Protein AF-A0A7J8VLJ1-F1 (afdb_monomer)

Secondary structure (DSSP, 8-state):
------------------------PPPPHHHHHHHHHTS---HHHHHHHHHHHTT-HHHHT---HHHHHHHHHHHHHHHHHHHTPPPSSPPPTTTTTTTTTT--

Solvent-accessible surface area (backbone atoms only — not comparable to full-atom values): 6947 Å² total; per-residue (Å²): 137,84,89,80,86,78,84,77,90,71,84,75,79,70,67,85,73,74,69,78,70,75,78,85,66,82,77,59,73,63,59,60,48,42,33,44,74,74,62,71,34,58,64,69,59,51,57,55,52,55,59,58,47,69,79,38,61,72,68,72,66,56,82,56,63,66,58,53,51,53,51,53,52,50,52,49,46,51,52,26,56,76,72,69,45,90,62,87,83,66,70,59,87,60,70,83,52,73,66,68,83,74,70,129

pLDDT: mean 70.5, std 20.1, range [30.59, 93.94]

Mean predicted aligned error: 16.27 Å

Organism: NCBI:txid34286

Radius of gyration: 23.6 Å; Cα contacts (8 Å, |Δi|>4): 25; chains: 1; bounding box: 53×45×60 Å

Structure (mmCIF, N/CA/C/O backbone):
data_AF-A0A7J8VLJ1-F1
#
_entry.id   AF-A0A7J8VLJ1-F1
#
loop_
_atom_site.group_PDB
_atom_site.id
_atom_site.type_symbol
_atom_site.label_atom_id
_atom_site.label_alt_id
_atom_site.label_comp_id
_atom_site.label_asym_id
_atom_site.label_entity_id
_atom_site.label_seq_id
_atom_site.pdbx_PDB_ins_code
_atom_site.Cartn_x
_atom_site.Cartn_y
_atom_site.Cartn_z
_atom_site.occupancy
_atom_site.B_iso_or_equiv
_atom_site.auth_seq_id
_atom_site.auth_comp_id
_atom_site.auth_asym_id
_atom_site.auth_atom_id
_atom_site.pdbx_PDB_model_nu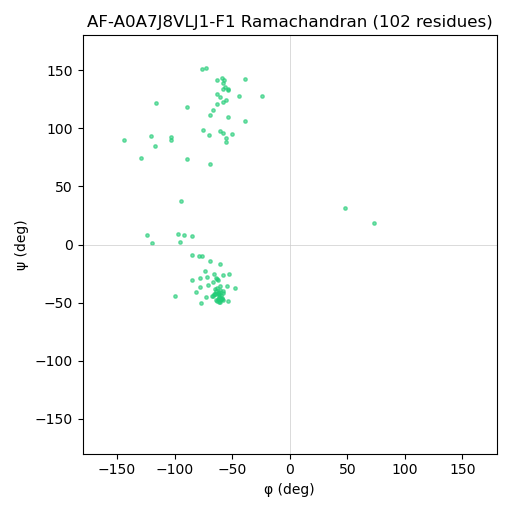m
ATOM 1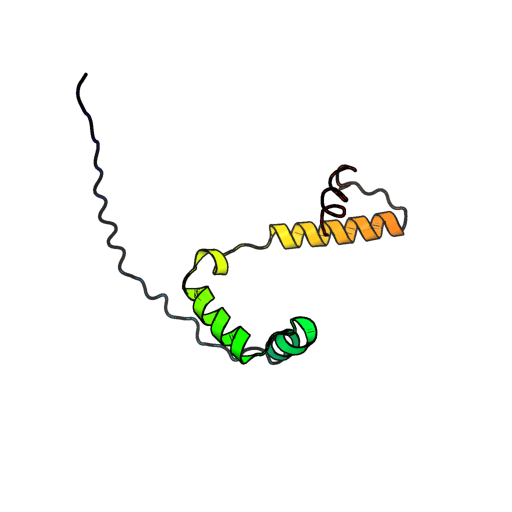 N N . MET A 1 1 ? 32.500 -33.628 26.383 1.00 36.97 1 MET A N 1
ATOM 2 C CA . MET A 1 1 ? 33.129 -32.378 26.861 1.00 36.97 1 MET A CA 1
ATOM 3 C C . MET A 1 1 ? 32.037 -31.443 27.347 1.00 36.97 1 MET A C 1
ATOM 5 O O . MET A 1 1 ? 30.972 -31.394 26.751 1.00 36.97 1 MET A O 1
ATOM 9 N N . SER A 1 2 ? 32.285 -30.841 28.502 1.00 34.03 2 SER A N 1
ATOM 10 C CA . SER A 1 2 ? 31.355 -30.227 29.449 1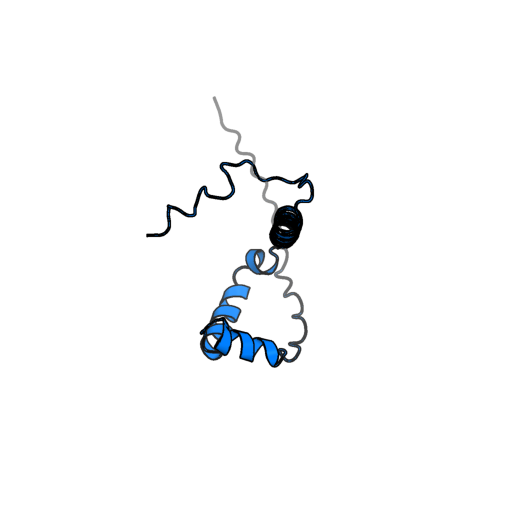.00 34.03 2 SER A CA 1
ATOM 11 C C . SER A 1 2 ? 30.738 -28.892 29.018 1.00 34.03 2 SER A C 1
ATOM 13 O O . SER A 1 2 ? 31.347 -28.096 28.311 1.00 34.03 2 SER A O 1
ATOM 15 N N . TYR A 1 3 ? 29.536 -28.673 29.548 1.00 30.59 3 TYR A N 1
ATOM 16 C CA . TYR A 1 3 ? 28.661 -27.506 29.485 1.00 30.59 3 TYR A CA 1
ATOM 17 C C . TYR A 1 3 ? 29.337 -26.128 29.566 1.00 30.59 3 TYR A C 1
ATOM 19 O O . TYR A 1 3 ? 30.182 -25.878 30.425 1.00 30.59 3 TYR A O 1
ATOM 27 N N . ARG A 1 4 ? 28.796 -25.176 28.796 1.00 33.12 4 ARG A N 1
ATOM 28 C CA . ARG A 1 4 ? 28.670 -23.777 29.227 1.00 33.12 4 ARG A CA 1
ATOM 29 C C . ARG A 1 4 ? 27.366 -23.180 28.700 1.00 33.12 4 ARG A C 1
ATOM 31 O O . ARG A 1 4 ? 27.306 -22.603 27.621 1.00 33.12 4 ARG A O 1
ATOM 38 N N . GLN A 1 5 ? 26.319 -23.320 29.510 1.00 35.62 5 GLN A N 1
ATOM 39 C CA . GLN A 1 5 ? 25.216 -22.368 29.524 1.00 35.62 5 GLN A CA 1
ATOM 40 C C . GLN A 1 5 ? 25.792 -21.000 29.905 1.00 35.62 5 GLN A C 1
ATOM 42 O O . GLN A 1 5 ? 26.476 -20.873 30.921 1.00 35.62 5 GLN A O 1
ATOM 47 N N . ARG A 1 6 ? 25.522 -19.973 29.101 1.00 31.58 6 ARG A N 1
ATOM 48 C CA . ARG A 1 6 ? 25.725 -18.581 29.502 1.00 31.58 6 ARG A CA 1
ATOM 49 C C . ARG A 1 6 ? 24.361 -17.913 29.497 1.00 31.58 6 ARG A C 1
ATOM 51 O O . ARG A 1 6 ? 23.932 -17.337 28.504 1.00 31.58 6 ARG A O 1
ATOM 58 N N . GLY A 1 7 ? 23.662 -18.072 30.617 1.00 31.97 7 GLY A N 1
ATOM 59 C CA . GLY A 1 7 ? 22.507 -17.253 30.931 1.00 31.97 7 GLY A CA 1
ATOM 60 C C . GLY A 1 7 ? 22.954 -15.803 31.066 1.00 31.97 7 GLY A C 1
ATOM 61 O O . GLY A 1 7 ? 23.909 -15.508 31.779 1.00 31.97 7 GLY A O 1
ATOM 62 N N . ASN A 1 8 ? 22.256 -14.910 30.378 1.00 32.03 8 ASN A N 1
ATOM 63 C CA . ASN A 1 8 ? 22.213 -13.505 30.738 1.00 32.03 8 ASN A CA 1
ATOM 64 C C . ASN A 1 8 ? 20.752 -13.169 31.011 1.00 32.03 8 ASN A C 1
ATOM 66 O O . ASN A 1 8 ? 19.989 -12.831 30.110 1.00 32.03 8 ASN A O 1
ATOM 70 N N . ASN A 1 9 ? 20.392 -13.280 32.290 1.00 36.19 9 ASN A N 1
ATOM 71 C CA . ASN A 1 9 ? 19.257 -12.591 32.878 1.00 36.19 9 ASN A CA 1
ATOM 72 C C . ASN A 1 9 ? 19.467 -11.087 32.681 1.00 36.19 9 ASN A C 1
ATOM 74 O O . ASN A 1 9 ? 20.154 -10.437 33.466 1.00 36.19 9 ASN A O 1
ATOM 78 N N . ARG A 1 10 ? 18.874 -10.524 31.630 1.00 36.75 10 ARG A N 1
ATOM 79 C CA . ARG A 1 10 ? 18.508 -9.111 31.620 1.00 36.75 10 ARG A CA 1
ATOM 80 C C . ARG A 1 10 ? 17.012 -9.055 31.850 1.00 36.75 10 ARG A C 1
ATOM 82 O O . ARG A 1 10 ? 16.219 -9.177 30.925 1.00 36.75 10 ARG A O 1
ATOM 89 N N . GLN A 1 11 ? 16.663 -8.923 33.125 1.00 36.34 11 GLN A N 1
ATOM 90 C CA . GLN A 1 11 ? 15.389 -8.375 33.564 1.00 36.34 11 GLN A CA 1
ATOM 91 C C . GLN A 1 11 ? 15.249 -6.986 32.927 1.00 36.34 11 GLN A C 1
ATOM 93 O O . GLN A 1 11 ? 15.693 -5.988 33.482 1.00 36.34 11 GLN A O 1
ATOM 98 N N . LEU A 1 12 ? 14.699 -6.928 31.717 1.00 35.56 12 LEU A N 1
ATOM 99 C CA . LEU A 1 12 ? 14.150 -5.703 31.156 1.00 35.56 12 LEU A CA 1
ATOM 100 C C . LEU A 1 12 ? 12.692 -5.663 31.590 1.00 35.56 12 LEU A C 1
ATOM 102 O O . LEU A 1 12 ? 11.774 -5.902 30.813 1.00 35.56 12 LEU A O 1
ATOM 106 N N . SER A 1 13 ? 12.490 -5.377 32.874 1.00 39.53 13 SER A N 1
ATOM 107 C CA . SER A 1 13 ? 11.238 -4.815 33.357 1.00 39.53 13 SER A CA 1
ATOM 108 C C . SER A 1 13 ? 11.144 -3.381 32.831 1.00 39.53 13 SER A C 1
ATOM 110 O O . SER A 1 13 ? 11.276 -2.419 33.585 1.00 39.53 13 SER A O 1
ATOM 112 N N . TYR A 1 14 ? 10.962 -3.228 31.519 1.00 37.25 14 TYR A N 1
ATOM 113 C CA . TYR A 1 14 ? 10.313 -2.034 31.016 1.00 37.25 14 TYR A CA 1
ATOM 114 C C . TYR A 1 14 ? 8.841 -2.239 31.327 1.00 37.25 14 TYR A C 1
ATOM 116 O O . TYR A 1 14 ? 8.135 -3.018 30.689 1.00 37.25 14 TYR A O 1
ATOM 124 N N . SER A 1 15 ? 8.442 -1.611 32.430 1.00 40.41 15 SER A N 1
ATOM 125 C CA . SER A 1 15 ? 7.078 -1.185 32.685 1.00 40.41 15 SER A CA 1
ATOM 126 C C . SER A 1 15 ? 6.342 -1.000 31.363 1.00 40.41 15 SER A C 1
ATOM 128 O O . SER A 1 15 ? 6.846 -0.312 30.476 1.00 40.41 15 SER A O 1
ATOM 130 N N . ARG A 1 16 ? 5.168 -1.630 31.231 1.00 42.22 16 ARG A N 1
ATOM 131 C CA . ARG A 1 16 ? 4.199 -1.311 30.181 1.00 42.22 16 ARG A CA 1
ATOM 132 C C . ARG A 1 16 ? 4.002 0.200 30.212 1.00 42.22 16 ARG A C 1
ATOM 134 O O . ARG A 1 16 ? 3.248 0.711 31.039 1.00 42.22 16 ARG A O 1
ATOM 141 N N . GLN A 1 17 ? 4.739 0.914 29.373 1.00 39.50 17 GLN A N 1
ATOM 142 C CA . GLN A 1 17 ? 4.448 2.293 29.071 1.00 39.50 17 GLN A CA 1
ATOM 143 C C . GLN A 1 17 ? 3.168 2.187 28.263 1.00 39.50 17 GLN A C 1
ATOM 145 O O . GLN A 1 17 ? 3.195 1.870 27.081 1.00 39.50 17 GLN A O 1
ATOM 150 N N . MET A 1 18 ? 2.036 2.323 28.956 1.00 36.72 18 MET A N 1
ATOM 151 C CA . MET A 1 18 ? 0.783 2.713 28.337 1.00 36.72 18 MET A CA 1
ATOM 152 C C . MET A 1 18 ? 1.104 4.023 27.632 1.00 36.72 18 MET A C 1
ATOM 154 O O . MET A 1 18 ? 1.125 5.081 28.261 1.00 36.72 18 MET A O 1
ATOM 158 N N . THR A 1 19 ? 1.492 3.933 26.364 1.00 42.56 19 THR A N 1
ATOM 159 C CA . THR A 1 19 ? 1.634 5.081 25.488 1.00 42.56 19 THR A CA 1
ATOM 160 C C . THR A 1 19 ? 0.298 5.789 25.564 1.00 42.56 19 THR A C 1
ATOM 162 O O . THR A 1 19 ? -0.718 5.234 25.148 1.00 42.56 19 THR A O 1
ATOM 165 N N . THR A 1 20 ? 0.291 6.958 26.201 1.00 47.75 20 THR A N 1
ATOM 166 C CA . THR A 1 20 ? -0.820 7.905 26.214 1.00 47.75 20 THR A CA 1
ATOM 167 C C . THR A 1 20 ? -1.431 7.917 24.827 1.00 47.75 20 THR A C 1
ATOM 169 O O . THR A 1 20 ? -0.798 8.390 23.883 1.00 47.75 20 THR A O 1
ATOM 172 N N . HIS A 1 21 ? -2.608 7.303 24.703 1.00 52.59 21 HIS A N 1
ATOM 173 C CA . HIS A 1 21 ? -3.285 7.167 23.429 1.00 52.59 21 HIS A CA 1
ATOM 174 C C . HIS A 1 21 ? -3.420 8.563 22.811 1.00 52.59 21 HIS A C 1
ATOM 176 O O . HIS A 1 21 ? -3.824 9.492 23.524 1.00 52.59 21 HIS A O 1
ATOM 182 N N . PRO A 1 22 ? -3.100 8.739 21.517 1.00 53.28 22 PRO A N 1
ATOM 183 C CA . PRO A 1 22 ? -3.508 9.944 20.826 1.00 53.28 22 PRO A CA 1
ATOM 184 C C . PRO A 1 22 ? -5.017 10.074 21.024 1.00 53.28 22 PRO A C 1
ATOM 186 O O . PRO A 1 22 ? -5.759 9.094 20.905 1.00 53.28 22 PRO A O 1
ATOM 189 N N . LYS A 1 23 ? -5.460 11.273 21.400 1.00 52.59 23 LYS A N 1
ATOM 190 C CA . LYS A 1 23 ? -6.875 11.632 21.467 1.00 52.59 23 LYS A CA 1
ATOM 191 C C . LYS A 1 23 ? -7.560 11.092 20.206 1.00 52.59 23 LYS A C 1
ATOM 193 O O . LYS A 1 23 ? -7.051 11.324 19.113 1.00 52.59 23 LYS A O 1
ATOM 198 N N . LEU A 1 24 ? -8.657 10.340 20.359 1.00 58.56 24 LEU A N 1
ATOM 199 C CA . LEU A 1 24 ? -9.452 9.880 19.218 1.00 58.56 24 LEU A CA 1
ATOM 200 C C . LEU A 1 24 ? -9.959 11.124 18.482 1.00 58.56 24 LEU A C 1
ATOM 202 O O . LEU A 1 24 ? -10.938 11.745 18.898 1.00 58.56 24 LEU A O 1
ATOM 206 N N . GLU A 1 25 ? -9.259 11.515 17.424 1.00 64.62 25 GLU A N 1
ATOM 207 C CA . GLU A 1 25 ? -9.776 12.483 16.474 1.00 64.62 25 GLU A CA 1
ATOM 208 C C . GLU A 1 25 ? -11.017 11.868 15.806 1.00 64.62 25 GLU A C 1
ATOM 210 O O . GLU A 1 25 ? -11.046 10.653 15.559 1.00 64.62 25 GLU A O 1
ATOM 215 N N . PRO A 1 26 ? -12.073 12.658 15.548 1.00 69.12 26 PRO A N 1
ATOM 216 C CA . PRO A 1 26 ? -13.244 12.164 14.841 1.00 69.12 26 PRO A CA 1
ATOM 217 C C . PRO A 1 26 ? -12.807 11.578 13.497 1.00 69.12 26 PRO A C 1
ATOM 219 O O . PRO A 1 26 ? -12.157 12.262 12.705 1.00 69.12 26 PRO A O 1
ATOM 222 N N . LEU A 1 27 ? -13.152 10.313 13.245 1.00 70.25 27 LEU A N 1
ATOM 223 C CA . LEU A 1 27 ? -12.823 9.662 11.979 1.00 70.25 27 LEU A CA 1
ATOM 224 C C . LEU A 1 27 ? -13.434 10.474 10.827 1.00 70.25 27 LEU A C 1
ATOM 226 O O . LEU A 1 27 ? -14.610 10.854 10.911 1.00 70.25 27 LEU A O 1
ATOM 230 N N . PRO A 1 28 ? -12.675 10.745 9.755 1.00 80.94 28 PRO A N 1
ATOM 231 C CA . PRO A 1 28 ? -13.210 11.440 8.600 1.00 80.94 28 PRO A CA 1
ATOM 232 C C . PRO A 1 28 ? -14.432 10.706 8.036 1.00 80.94 28 PRO A C 1
ATOM 234 O O . PRO A 1 28 ? -14.411 9.490 7.850 1.00 80.94 28 PRO A O 1
ATOM 237 N N . ALA A 1 29 ? -15.495 11.441 7.700 1.00 82.69 29 ALA A N 1
ATOM 238 C CA . ALA A 1 29 ? -16.725 10.848 7.160 1.00 82.69 29 ALA A CA 1
ATOM 239 C C . ALA A 1 29 ? -16.491 10.028 5.872 1.00 82.69 29 ALA A C 1
ATOM 241 O O . ALA A 1 29 ? -17.231 9.083 5.582 1.00 82.69 29 ALA A O 1
ATOM 242 N N . TRP A 1 30 ? -15.437 10.358 5.119 1.00 90.19 30 TRP A N 1
ATOM 243 C CA . TRP A 1 30 ? -15.071 9.631 3.908 1.00 90.19 30 TRP A CA 1
ATOM 244 C C . TRP A 1 30 ? -14.606 8.197 4.201 1.00 90.19 30 TRP A C 1
ATOM 246 O O . TRP A 1 30 ? -14.903 7.315 3.403 1.00 90.19 30 TRP A O 1
ATOM 256 N N . GLU A 1 31 ? -13.961 7.920 5.343 1.00 87.62 31 GLU A N 1
ATOM 257 C CA . GLU A 1 31 ? -13.474 6.567 5.666 1.00 87.62 31 GLU A CA 1
ATOM 258 C C . GLU A 1 31 ? -14.632 5.583 5.826 1.00 87.62 31 GLU A C 1
ATOM 260 O O . GLU A 1 31 ? -14.594 4.467 5.305 1.00 87.62 31 GLU A O 1
ATOM 265 N N . LYS A 1 32 ? -15.699 6.015 6.510 1.00 89.38 32 LYS A N 1
ATOM 266 C CA . LYS A 1 32 ? -16.915 5.210 6.668 1.00 89.38 32 LYS A CA 1
ATOM 267 C C . LYS A 1 32 ? -17.573 4.927 5.321 1.00 89.38 32 LYS A C 1
ATOM 269 O O . LYS A 1 32 ? -17.996 3.801 5.073 1.00 89.38 32 LYS A O 1
ATOM 274 N N . THR A 1 33 ? -17.623 5.940 4.462 1.00 91.81 33 THR A N 1
ATOM 275 C CA . THR A 1 33 ? -18.192 5.837 3.112 1.00 91.81 33 THR A CA 1
ATOM 276 C C . THR A 1 33 ? -17.393 4.843 2.271 1.00 91.81 33 THR A C 1
ATOM 278 O O . THR A 1 33 ? -17.959 3.903 1.726 1.00 91.81 33 THR A O 1
ATOM 281 N N . PHE A 1 34 ? -16.064 4.961 2.271 1.00 90.62 34 PHE A N 1
ATOM 282 C CA . PHE A 1 34 ? -15.169 4.045 1.569 1.00 90.62 34 PHE A CA 1
ATOM 283 C C . PHE A 1 34 ? -15.327 2.591 2.033 1.00 90.62 34 PHE A C 1
ATOM 285 O O . PHE A 1 34 ? -15.439 1.691 1.201 1.00 90.62 34 PHE A O 1
ATOM 292 N N . CYS A 1 35 ? -15.371 2.348 3.349 1.00 90.00 35 CYS A N 1
ATOM 293 C CA . CYS A 1 35 ? -15.517 0.993 3.890 1.00 90.00 35 CYS A CA 1
ATOM 294 C C . CYS A 1 35 ? -16.793 0.307 3.387 1.00 90.00 35 CYS A C 1
ATOM 296 O O . CYS A 1 35 ? -16.757 -0.872 3.034 1.00 90.00 35 CYS A O 1
ATOM 298 N N . ILE A 1 36 ? -17.898 1.052 3.333 1.00 91.62 36 ILE A N 1
ATOM 299 C CA . ILE A 1 36 ? -19.200 0.530 2.916 1.00 91.62 36 ILE A CA 1
ATOM 300 C C . ILE A 1 36 ? -19.260 0.372 1.393 1.00 91.62 36 ILE A C 1
ATOM 302 O O . ILE A 1 36 ? -19.633 -0.692 0.909 1.00 91.62 36 ILE A O 1
ATOM 306 N N . GLU A 1 37 ? -18.899 1.414 0.644 1.00 93.94 37 GLU A N 1
ATOM 307 C CA . GLU A 1 37 ? -19.121 1.477 -0.805 1.00 93.94 37 GLU A CA 1
ATOM 308 C C . GLU A 1 37 ? -18.059 0.727 -1.611 1.00 93.94 37 GLU A C 1
ATOM 310 O O . GLU A 1 37 ? -18.391 0.040 -2.572 1.00 93.94 37 GLU A O 1
ATOM 315 N N . VAL A 1 38 ? -16.786 0.841 -1.223 1.00 92.69 38 VAL A N 1
ATOM 316 C CA . VAL A 1 38 ? -15.657 0.240 -1.951 1.00 92.69 38 VAL A CA 1
ATOM 317 C C . VAL A 1 38 ? -15.219 -1.060 -1.291 1.00 92.69 38 VAL A C 1
ATOM 319 O O . VAL A 1 38 ? -14.994 -2.060 -1.965 1.00 92.69 38 VAL A O 1
ATOM 322 N N . GLY A 1 39 ? -15.111 -1.057 0.038 1.00 87.50 39 GLY A N 1
ATOM 323 C CA . GLY A 1 39 ? -14.672 -2.223 0.803 1.00 87.50 39 GLY A CA 1
ATOM 324 C C . GLY A 1 39 ? -15.733 -3.313 0.958 1.00 87.50 39 GLY A C 1
ATOM 325 O O . GLY A 1 39 ? -15.405 -4.387 1.459 1.00 87.50 39 GLY A O 1
ATOM 326 N N . ALA A 1 40 ? -16.993 -3.038 0.585 1.00 92.06 40 ALA A N 1
ATOM 327 C CA . ALA A 1 40 ? -18.151 -3.909 0.820 1.00 92.06 40 ALA A CA 1
ATOM 328 C C . ALA A 1 40 ? -18.226 -4.432 2.273 1.00 92.06 40 ALA A C 1
ATOM 330 O O . ALA A 1 40 ? -18.689 -5.543 2.544 1.00 92.06 40 ALA A O 1
ATOM 331 N N . MET A 1 41 ? -17.741 -3.631 3.225 1.00 91.44 41 MET A N 1
ATOM 332 C CA . MET A 1 41 ? -17.563 -4.007 4.619 1.00 91.44 41 MET A CA 1
ATOM 333 C C . MET A 1 41 ? -18.467 -3.145 5.508 1.00 91.44 41 MET A C 1
ATOM 335 O O . MET A 1 41 ? -18.327 -1.919 5.523 1.00 91.44 41 MET A O 1
ATOM 339 N N . PRO A 1 42 ? -19.367 -3.759 6.301 1.00 92.44 42 PRO A N 1
ATOM 340 C CA . PRO A 1 42 ? -20.172 -3.027 7.271 1.00 92.44 42 PRO A CA 1
ATOM 341 C C . PRO A 1 42 ? -19.297 -2.256 8.260 1.00 92.44 42 PRO A C 1
ATOM 343 O O . PRO A 1 42 ? -18.263 -2.753 8.718 1.00 92.44 42 PRO A O 1
ATOM 346 N N . TRP A 1 43 ? -19.737 -1.054 8.626 1.00 88.06 43 TRP A N 1
ATOM 347 C CA . TRP A 1 43 ? -18.971 -0.172 9.505 1.00 88.06 43 TRP A CA 1
ATOM 348 C C . TRP A 1 43 ? -18.715 -0.794 10.880 1.00 88.06 43 TRP A C 1
ATOM 350 O O . TRP A 1 43 ? -17.621 -0.685 11.427 1.00 88.06 43 TRP A O 1
ATOM 360 N N . GLU A 1 44 ? -19.705 -1.493 11.426 1.00 89.31 44 GLU A N 1
ATOM 361 C CA . GLU A 1 44 ? -19.627 -2.153 12.728 1.00 89.31 44 GLU A CA 1
ATOM 362 C C . GLU A 1 44 ? -18.531 -3.223 12.729 1.00 89.31 44 GLU A C 1
ATOM 364 O O . GLU A 1 44 ? -17.718 -3.284 13.653 1.00 89.31 44 GLU A O 1
ATOM 369 N N . ARG A 1 45 ? -18.457 -4.000 11.641 1.00 89.38 45 ARG A N 1
ATOM 370 C CA . ARG A 1 45 ? -17.431 -5.025 11.437 1.00 89.38 45 ARG A CA 1
ATOM 371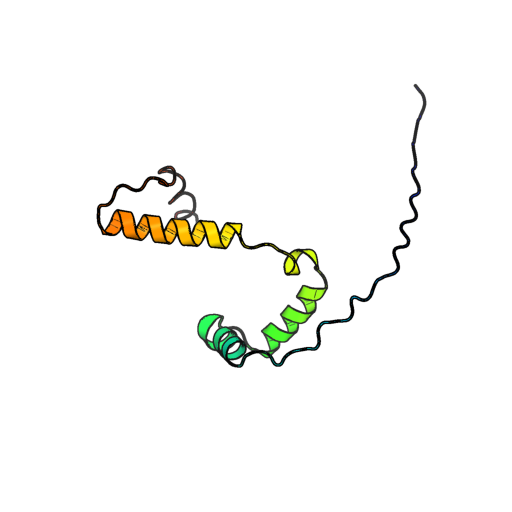 C C . ARG A 1 45 ? -16.042 -4.405 11.310 1.00 89.38 45 ARG A C 1
ATOM 373 O O . ARG A 1 45 ? -15.099 -4.913 11.905 1.00 89.38 45 ARG A O 1
ATOM 380 N N . PHE A 1 46 ? -15.907 -3.300 10.578 1.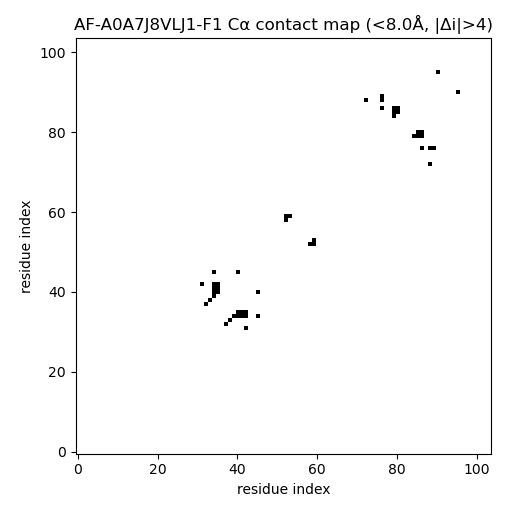00 87.06 46 PHE A N 1
ATOM 381 C CA . PHE A 1 46 ? -14.637 -2.575 10.484 1.00 87.06 46 PHE A CA 1
ATOM 382 C C . PHE A 1 46 ? -14.151 -2.094 11.858 1.00 87.06 46 PHE A C 1
ATOM 384 O O . PHE A 1 46 ? -12.994 -2.310 12.216 1.00 87.06 46 PHE A O 1
ATOM 391 N N . VAL A 1 47 ? -15.037 -1.484 12.652 1.00 85.56 47 VAL A N 1
ATOM 392 C CA . VAL A 1 47 ? -14.707 -0.999 14.000 1.00 85.56 47 VAL A CA 1
ATOM 393 C C . VAL A 1 47 ? -14.285 -2.146 14.918 1.00 85.56 47 VAL A C 1
ATOM 395 O O . VAL A 1 47 ? -13.342 -1.988 15.690 1.00 85.56 47 VAL A O 1
ATOM 398 N N . GLU A 1 48 ? -14.955 -3.296 14.844 1.00 86.00 48 GLU A N 1
ATOM 399 C CA . GLU A 1 48 ? -14.587 -4.489 15.611 1.00 86.00 48 GLU A CA 1
ATOM 400 C C . GLU A 1 48 ? -13.205 -5.023 15.214 1.00 86.00 48 GLU A C 1
ATOM 402 O O . GLU A 1 48 ? -12.351 -5.216 16.075 1.00 86.00 48 GLU A O 1
ATOM 407 N N . LEU A 1 49 ? -12.934 -5.168 13.915 1.00 83.50 49 LEU A N 1
ATOM 408 C CA . LEU A 1 49 ? -11.631 -5.621 13.417 1.00 83.50 49 LEU A CA 1
ATOM 409 C C . LEU A 1 49 ? -10.502 -4.649 13.771 1.00 83.50 49 LEU A C 1
ATOM 411 O O . LEU A 1 49 ? -9.404 -5.074 14.128 1.00 83.50 49 LEU A O 1
ATOM 415 N N . LYS A 1 50 ? -10.778 -3.342 13.740 1.00 79.38 50 LYS A N 1
ATOM 416 C CA . LYS A 1 50 ? -9.812 -2.309 14.126 1.00 79.38 50 LYS A CA 1
ATOM 417 C C . LYS A 1 50 ? -9.411 -2.422 15.599 1.00 79.38 50 LYS A C 1
ATOM 419 O O . LYS A 1 50 ? -8.271 -2.110 15.923 1.00 79.38 50 LYS A O 1
ATOM 424 N N . LYS A 1 51 ? -10.294 -2.919 16.479 1.00 79.31 51 LYS A N 1
ATOM 425 C CA . LYS A 1 51 ? -9.943 -3.195 17.884 1.00 79.31 51 LYS A CA 1
ATOM 426 C C . LYS A 1 51 ? -8.903 -4.311 18.009 1.00 79.31 51 LYS A C 1
ATOM 428 O O . LYS A 1 51 ? -7.994 -4.190 18.820 1.00 79.31 51 LYS A O 1
ATOM 433 N N . ASN A 1 52 ? -9.008 -5.346 17.178 1.00 71.19 52 ASN A N 1
ATOM 434 C CA . ASN A 1 52 ? -8.061 -6.465 17.173 1.00 71.19 52 ASN A CA 1
ATOM 435 C C . ASN A 1 52 ? -6.707 -6.077 16.560 1.00 71.19 52 ASN A C 1
ATOM 437 O O . ASN A 1 52 ? -5.688 -6.683 16.874 1.00 71.19 52 ASN A O 1
ATOM 441 N N . LEU A 1 53 ? -6.667 -5.036 15.720 1.00 67.44 53 LEU A N 1
ATOM 442 C CA . LEU A 1 53 ? -5.416 -4.520 15.157 1.00 67.44 53 LEU A CA 1
ATOM 443 C C . LEU A 1 53 ? -4.457 -3.997 16.242 1.00 67.44 53 LEU A C 1
ATOM 445 O O . LEU A 1 53 ? -3.245 -4.109 16.085 1.00 67.44 53 LEU A O 1
ATOM 449 N N . TYR A 1 54 ? -4.989 -3.475 17.354 1.00 64.19 54 TYR A N 1
ATOM 450 C CA . TYR A 1 54 ? -4.186 -2.982 18.480 1.00 64.19 54 TYR A CA 1
ATOM 451 C C . TYR A 1 54 ? -3.460 -4.094 19.249 1.00 64.19 54 TYR A C 1
ATOM 453 O O . TYR A 1 54 ? -2.567 -3.801 20.032 1.00 64.19 54 TYR A O 1
ATOM 461 N N . GLU A 1 55 ? -3.823 -5.365 19.056 1.00 65.06 55 GLU A N 1
ATOM 462 C CA . GLU A 1 55 ? -3.113 -6.489 19.681 1.00 65.06 55 GLU A CA 1
ATOM 463 C C . GLU A 1 55 ? -1.806 -6.833 18.943 1.00 65.06 55 GLU A C 1
ATOM 465 O O . GLU A 1 55 ? -0.983 -7.616 19.430 1.00 65.06 55 GLU A O 1
ATOM 470 N N . HIS A 1 56 ? -1.594 -6.245 17.761 1.00 66.81 56 HIS A N 1
ATOM 471 C CA . HIS A 1 56 ? -0.458 -6.506 16.890 1.00 66.81 56 HIS A CA 1
ATOM 472 C C . HIS A 1 56 ? 0.227 -5.198 16.477 1.00 66.81 56 HIS A C 1
ATOM 474 O O . HIS A 1 56 ? 0.151 -4.787 15.320 1.00 66.81 56 HIS A O 1
ATOM 480 N N . ASP A 1 57 ? 0.965 -4.586 17.410 1.00 68.25 57 ASP A N 1
ATOM 481 C CA . ASP A 1 57 ? 1.696 -3.317 17.217 1.00 68.25 57 ASP A CA 1
ATOM 482 C C . ASP A 1 57 ? 2.519 -3.281 15.917 1.00 68.25 57 ASP A C 1
ATOM 484 O O . ASP A 1 57 ? 2.537 -2.286 15.199 1.00 68.25 57 ASP A O 1
ATOM 488 N N . LYS A 1 58 ? 3.123 -4.414 15.540 1.00 74.75 58 LYS A N 1
ATOM 489 C CA . LYS A 1 58 ? 3.930 -4.539 14.315 1.00 74.75 58 LYS A CA 1
ATOM 490 C C . LYS A 1 58 ? 3.146 -4.344 13.016 1.00 74.75 58 LYS A C 1
ATOM 492 O O . LYS A 1 58 ? 3.743 -3.967 12.018 1.00 74.75 58 LYS A O 1
ATOM 497 N N . VAL A 1 59 ? 1.850 -4.662 13.003 1.00 72.12 59 VAL A N 1
ATOM 498 C CA . VAL A 1 59 ? 0.988 -4.466 11.825 1.00 72.12 59 VAL A CA 1
ATOM 499 C C . VAL A 1 59 ? 0.607 -2.994 11.706 1.00 72.12 59 VAL A C 1
ATOM 501 O O . VAL A 1 59 ? 0.545 -2.467 10.601 1.00 72.12 59 VAL A O 1
ATOM 504 N N . PHE A 1 60 ? 0.389 -2.324 12.839 1.00 70.00 60 PHE A N 1
ATOM 505 C CA . PHE A 1 60 ? 0.079 -0.898 12.871 1.00 70.00 60 PHE A CA 1
ATOM 506 C C . PHE A 1 60 ? 1.290 -0.026 12.504 1.00 70.00 60 PHE A C 1
ATOM 508 O O . PHE A 1 60 ? 1.135 0.996 11.847 1.00 70.00 60 PHE A O 1
ATOM 515 N N . GLU A 1 61 ? 2.495 -0.447 12.893 1.00 79.88 61 GLU A N 1
ATOM 516 C CA . GLU A 1 61 ? 3.762 0.220 12.563 1.00 79.88 61 GLU A CA 1
ATOM 517 C C . GLU A 1 61 ? 4.334 -0.181 11.192 1.00 79.88 61 GLU A C 1
ATOM 519 O O . GLU A 1 61 ? 5.476 0.161 10.878 1.00 79.88 61 GLU A O 1
ATOM 524 N N . TRP A 1 62 ? 3.591 -0.939 10.379 1.00 85.25 62 TRP A N 1
ATOM 525 C CA . TRP A 1 62 ? 4.116 -1.406 9.103 1.00 85.25 62 TRP A CA 1
ATOM 526 C C . TRP A 1 62 ? 4.329 -0.230 8.141 1.00 85.25 62 TRP A C 1
ATOM 528 O O . TRP A 1 62 ? 3.384 0.430 7.720 1.00 85.25 62 TRP A O 1
ATOM 538 N N . ASP A 1 63 ? 5.593 0.008 7.787 1.00 86.62 63 ASP A N 1
ATOM 539 C CA . ASP A 1 63 ? 5.988 0.925 6.722 1.00 86.62 63 ASP A CA 1
ATOM 540 C C . ASP A 1 63 ? 5.599 0.369 5.340 1.00 86.62 63 ASP A C 1
ATOM 542 O O . ASP A 1 63 ? 6.160 -0.625 4.863 1.00 86.62 63 ASP A O 1
ATOM 546 N N . ASP A 1 64 ? 4.639 1.030 4.695 1.00 87.56 64 ASP A N 1
ATOM 547 C CA . ASP A 1 64 ? 4.128 0.704 3.364 1.00 87.56 64 ASP A CA 1
ATOM 548 C C . ASP A 1 64 ? 4.858 1.452 2.229 1.00 87.56 64 ASP A C 1
ATOM 550 O O . ASP A 1 64 ? 4.474 1.339 1.058 1.00 87.56 64 ASP A O 1
ATOM 554 N N . SER A 1 65 ? 5.956 2.159 2.531 1.00 92.69 65 SER A N 1
ATOM 555 C CA . SER A 1 65 ? 6.740 2.941 1.563 1.00 92.69 65 SER A CA 1
ATOM 556 C C . SER A 1 65 ? 7.210 2.131 0.350 1.00 92.69 65 SER A C 1
ATOM 558 O O . SER A 1 65 ? 7.221 2.632 -0.782 1.00 92.69 65 SER A O 1
ATOM 560 N N . ALA A 1 66 ? 7.542 0.854 0.552 1.00 87.94 66 ALA A N 1
ATOM 561 C CA . ALA A 1 66 ? 7.904 -0.063 -0.525 1.00 87.94 66 ALA A CA 1
ATOM 562 C C . ALA A 1 66 ? 6.731 -0.297 -1.495 1.00 87.94 66 ALA A C 1
ATOM 564 O O . ALA A 1 66 ? 6.926 -0.308 -2.712 1.00 87.94 66 ALA A O 1
ATOM 565 N N . GLY A 1 67 ? 5.509 -0.428 -0.970 1.00 88.38 67 GLY A N 1
ATOM 566 C CA . GLY A 1 67 ? 4.293 -0.585 -1.767 1.00 88.38 67 GLY A CA 1
ATOM 567 C C . GLY A 1 67 ? 3.960 0.679 -2.556 1.00 88.38 67 GLY A C 1
ATOM 568 O O . GLY A 1 67 ? 3.690 0.607 -3.757 1.00 88.38 67 GLY A O 1
ATOM 569 N N . LEU A 1 68 ? 4.063 1.849 -1.917 1.00 89.56 68 LEU A N 1
ATOM 570 C CA . LEU A 1 68 ? 3.884 3.137 -2.589 1.00 89.56 68 LEU A CA 1
ATOM 571 C C . LEU A 1 68 ? 4.880 3.311 -3.742 1.00 89.56 68 LEU A C 1
ATOM 573 O O . LEU A 1 68 ? 4.485 3.687 -4.846 1.00 89.56 68 LEU A O 1
ATOM 577 N N . THR A 1 69 ? 6.156 3.007 -3.500 1.00 89.44 69 THR A N 1
ATOM 578 C CA . THR A 1 69 ? 7.213 3.102 -4.517 1.00 89.44 69 THR A CA 1
ATOM 579 C C . THR A 1 69 ? 6.909 2.184 -5.698 1.00 89.44 69 THR A C 1
ATOM 581 O O . THR A 1 69 ? 6.867 2.646 -6.838 1.00 89.44 69 THR A O 1
ATOM 584 N N . ALA A 1 70 ? 6.584 0.915 -5.430 1.00 87.50 70 ALA A N 1
ATOM 585 C CA . ALA A 1 70 ? 6.221 -0.047 -6.467 1.00 87.50 70 ALA A CA 1
ATOM 586 C C . ALA A 1 70 ? 5.010 0.414 -7.300 1.00 87.50 70 ALA A C 1
ATOM 588 O O . ALA A 1 70 ? 5.002 0.264 -8.524 1.00 87.50 70 ALA A O 1
ATOM 589 N N . PHE A 1 71 ? 4.004 1.018 -6.661 1.00 86.56 71 PHE A N 1
ATOM 590 C CA . PHE A 1 71 ? 2.827 1.549 -7.346 1.00 86.56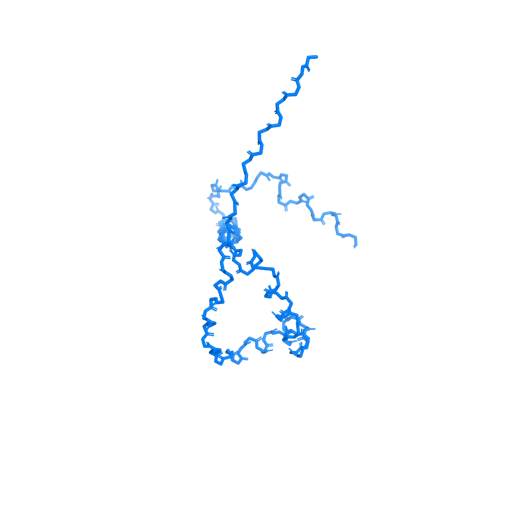 71 PHE A CA 1
ATOM 591 C C . PHE A 1 71 ? 3.154 2.743 -8.253 1.00 86.56 71 PHE A C 1
ATOM 593 O O . PHE A 1 71 ? 2.691 2.795 -9.396 1.00 86.56 71 PHE A O 1
ATOM 600 N N . GLN A 1 72 ? 3.964 3.697 -7.783 1.00 89.69 72 GLN A N 1
ATOM 601 C CA . GLN A 1 72 ? 4.371 4.844 -8.602 1.00 89.69 72 GLN A CA 1
ATOM 602 C C . GLN A 1 72 ? 5.226 4.407 -9.793 1.00 89.69 72 GLN A C 1
ATOM 604 O O . GLN A 1 72 ? 4.981 4.852 -10.915 1.00 89.69 72 GLN A O 1
ATOM 609 N N . GLU A 1 73 ? 6.162 3.479 -9.583 1.00 87.88 73 GLU A N 1
ATOM 610 C CA . GLU A 1 73 ? 6.945 2.894 -10.672 1.00 87.88 73 GLU A CA 1
ATOM 611 C C . GLU A 1 73 ? 6.052 2.191 -11.699 1.00 87.88 73 GLU A C 1
ATOM 613 O O . GLU A 1 73 ? 6.239 2.374 -12.899 1.00 87.88 73 GLU A O 1
ATOM 618 N N . ALA A 1 74 ? 5.054 1.418 -11.257 1.00 86.56 74 ALA A N 1
ATOM 619 C CA . ALA A 1 74 ? 4.110 0.752 -12.153 1.00 86.56 74 ALA A CA 1
ATOM 620 C C . ALA A 1 74 ? 3.302 1.754 -12.994 1.00 86.56 74 ALA A C 1
ATOM 622 O O . ALA A 1 74 ? 3.161 1.569 -14.204 1.00 86.56 74 ALA A O 1
ATOM 623 N N . LYS A 1 75 ? 2.823 2.846 -12.383 1.00 90.00 75 LYS A N 1
ATOM 624 C CA . LYS A 1 75 ? 2.147 3.933 -13.108 1.00 90.00 75 LYS A CA 1
ATOM 625 C C . LYS A 1 75 ? 3.058 4.588 -14.140 1.00 90.00 75 LYS A C 1
ATOM 627 O O . LYS A 1 75 ? 2.618 4.826 -15.263 1.00 90.00 75 LYS A O 1
ATOM 632 N N . GLN A 1 76 ? 4.304 4.873 -13.765 1.00 89.12 76 GLN A N 1
ATOM 633 C CA . GLN A 1 76 ? 5.284 5.465 -14.668 1.00 89.12 76 GLN A CA 1
ATOM 634 C C . GLN A 1 76 ? 5.560 4.543 -15.860 1.00 89.12 76 GLN A C 1
ATOM 636 O O . GLN A 1 76 ? 5.431 4.981 -17.000 1.00 89.12 76 GLN A O 1
ATOM 641 N N . ARG A 1 77 ? 5.828 3.253 -15.611 1.00 88.31 77 ARG A N 1
ATOM 642 C CA . ARG A 1 77 ? 6.022 2.238 -16.662 1.00 88.31 77 ARG A CA 1
ATOM 643 C C . ARG A 1 77 ? 4.847 2.201 -17.631 1.00 88.31 77 ARG A C 1
ATOM 645 O O . ARG A 1 77 ? 5.048 2.217 -18.841 1.00 88.31 77 ARG A O 1
ATOM 652 N N . PHE A 1 78 ? 3.621 2.148 -17.104 1.00 87.06 78 PHE A N 1
ATOM 653 C CA . PHE A 1 78 ? 2.413 2.131 -17.926 1.00 87.06 78 PHE A CA 1
ATOM 654 C C . PHE A 1 78 ? 2.339 3.366 -18.826 1.00 87.06 78 PHE A C 1
ATOM 656 O O . PHE A 1 78 ? 2.116 3.234 -20.026 1.00 87.06 78 PHE A O 1
ATOM 663 N N . TRP A 1 79 ? 2.566 4.554 -18.261 1.00 91.31 79 TRP A N 1
ATOM 664 C CA . TRP A 1 79 ? 2.534 5.810 -19.003 1.00 91.31 79 TRP A CA 1
ATOM 665 C C . TRP A 1 79 ? 3.603 5.858 -20.105 1.00 91.31 79 TRP A C 1
ATOM 667 O O . TRP A 1 79 ? 3.290 6.180 -21.250 1.00 91.31 79 TRP A O 1
ATOM 677 N N . GLU A 1 80 ? 4.843 5.477 -19.791 1.00 90.94 80 GLU A N 1
ATOM 678 C CA . GLU A 1 80 ? 5.949 5.444 -20.754 1.00 90.94 80 GLU A CA 1
ATOM 679 C C . GLU A 1 80 ? 5.658 4.479 -21.909 1.00 90.94 80 GLU A C 1
ATOM 681 O O . GLU A 1 80 ? 5.763 4.868 -23.070 1.00 90.94 80 GLU A O 1
ATOM 686 N N . ILE A 1 81 ? 5.216 3.252 -21.605 1.00 85.56 81 ILE A N 1
ATOM 687 C CA . ILE A 1 81 ? 4.855 2.243 -22.612 1.00 85.56 81 ILE A CA 1
ATOM 688 C C . ILE A 1 81 ? 3.699 2.735 -23.485 1.00 85.56 81 ILE A C 1
ATOM 690 O O . ILE A 1 81 ? 3.772 2.640 -24.709 1.00 85.56 81 ILE A O 1
ATOM 694 N N . TYR A 1 82 ? 2.649 3.280 -22.868 1.00 88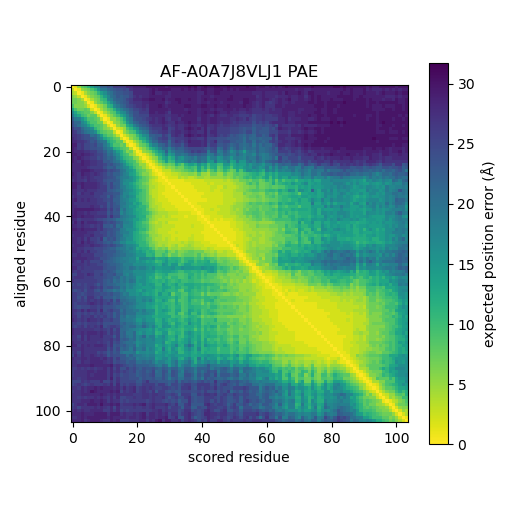.88 82 TYR A N 1
ATOM 695 C CA . TYR A 1 82 ? 1.462 3.762 -23.570 1.00 88.88 82 TYR A CA 1
ATOM 696 C C . TYR A 1 82 ? 1.787 4.886 -24.565 1.00 88.88 82 TYR A C 1
ATOM 698 O O . TYR A 1 82 ? 1.208 4.946 -25.648 1.00 88.88 82 TYR A O 1
ATOM 706 N N . HIS A 1 83 ? 2.742 5.752 -24.225 1.00 93.38 83 HIS A N 1
ATOM 707 C CA . HIS A 1 83 ? 3.175 6.862 -25.075 1.00 93.38 83 HIS A CA 1
ATOM 708 C C . HIS A 1 83 ? 4.407 6.553 -25.945 1.00 93.38 83 HIS A C 1
ATOM 710 O O . HIS A 1 83 ? 4.857 7.423 -26.690 1.00 93.38 83 HIS A O 1
ATOM 716 N N . GLY A 1 84 ? 4.944 5.330 -25.892 1.00 89.94 84 GLY A N 1
ATOM 717 C CA . GLY A 1 84 ? 6.104 4.916 -26.686 1.00 89.94 84 GLY A CA 1
ATOM 718 C C . GLY A 1 84 ? 7.443 5.500 -26.218 1.00 89.94 84 GLY A C 1
ATOM 719 O O . GLY A 1 84 ? 8.405 5.508 -26.988 1.00 89.94 84 GLY A O 1
ATOM 720 N N . PHE A 1 85 ? 7.528 5.984 -24.977 1.00 90.50 85 PHE A N 1
ATOM 721 C CA . PHE A 1 85 ? 8.789 6.411 -24.376 1.00 90.50 85 PHE A CA 1
ATOM 722 C C . PHE A 1 85 ? 9.643 5.202 -23.945 1.00 90.50 85 PHE A C 1
ATOM 724 O O . PHE A 1 85 ? 9.108 4.141 -23.603 1.00 90.50 85 PHE A O 1
ATOM 731 N N . PRO A 1 86 ? 10.983 5.330 -23.938 1.00 85.19 86 PRO A N 1
ATOM 732 C CA . PRO A 1 86 ? 11.859 4.313 -23.371 1.00 85.19 86 PRO A CA 1
ATOM 733 C C . PRO A 1 86 ? 11.599 4.167 -21.869 1.00 85.19 86 PRO A C 1
ATOM 735 O O . PRO A 1 86 ? 11.768 5.117 -21.116 1.00 85.19 86 PRO A O 1
ATOM 738 N N . CYS A 1 87 ? 11.217 2.968 -21.441 1.00 80.38 87 CYS A N 1
ATOM 739 C CA . CYS A 1 87 ? 11.090 2.631 -20.028 1.00 80.38 87 CYS A CA 1
ATOM 740 C C . CYS A 1 87 ? 12.432 2.096 -19.505 1.00 80.38 87 CYS A C 1
ATOM 742 O O . CYS A 1 87 ? 12.939 1.093 -20.013 1.00 80.38 87 CYS A O 1
ATOM 744 N N . GLU A 1 88 ? 13.036 2.779 -18.533 1.00 75.25 88 GLU A N 1
ATOM 745 C CA . GLU A 1 88 ? 14.332 2.396 -17.944 1.00 75.25 88 GLU A CA 1
ATOM 746 C C . GLU A 1 88 ? 14.172 1.362 -16.823 1.00 75.25 88 GLU A C 1
ATOM 748 O O . GLU A 1 88 ? 15.013 0.486 -16.639 1.00 75.25 88 GLU A O 1
ATOM 753 N N . ASN A 1 89 ? 13.048 1.405 -16.111 1.00 70.31 89 ASN A N 1
ATOM 754 C CA . ASN A 1 89 ? 12.740 0.548 -14.970 1.00 70.31 89 ASN A CA 1
ATOM 755 C C . ASN A 1 89 ? 11.931 -0.695 -15.375 1.00 70.31 89 ASN A C 1
ATOM 757 O O . ASN A 1 89 ? 11.039 -1.113 -14.635 1.00 70.31 89 ASN A O 1
ATOM 761 N N . LYS A 1 90 ? 12.208 -1.288 -16.543 1.00 67.56 90 LYS A N 1
ATOM 762 C CA . LYS A 1 90 ? 11.474 -2.469 -17.023 1.00 67.56 90 LYS A CA 1
ATOM 763 C C . LYS A 1 90 ? 11.596 -3.603 -16.011 1.00 67.56 90 LYS A C 1
ATOM 765 O O . LYS A 1 90 ? 12.698 -4.050 -15.698 1.00 67.56 90 LYS A O 1
ATOM 770 N N . LEU A 1 91 ? 10.454 -4.095 -15.534 1.00 68.06 91 LEU A N 1
ATOM 771 C CA . LEU A 1 91 ? 10.426 -5.371 -14.830 1.00 68.06 91 LEU A CA 1
ATOM 772 C C . LEU A 1 91 ? 10.965 -6.456 -15.774 1.00 68.06 91 LEU A C 1
ATOM 774 O O . LEU A 1 91 ? 10.707 -6.394 -16.982 1.00 68.06 91 LEU A O 1
ATOM 778 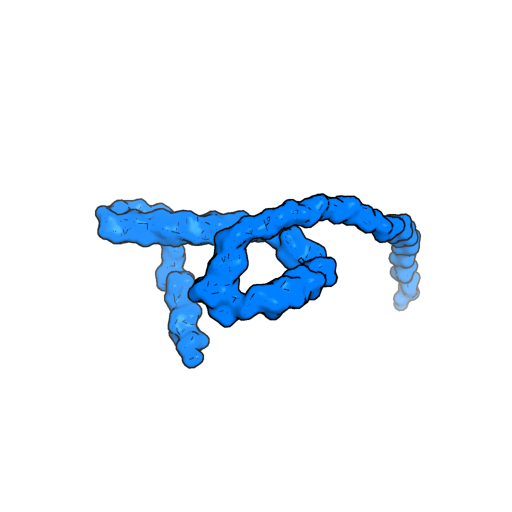N N . PRO A 1 92 ? 11.713 -7.443 -15.259 1.00 65.25 92 PRO A N 1
ATOM 779 C CA . PRO A 1 92 ? 12.134 -8.563 -16.082 1.00 65.25 92 PRO A CA 1
ATOM 780 C C . PRO A 1 92 ? 10.878 -9.246 -16.643 1.00 65.25 92 PRO A C 1
ATOM 782 O O . PRO A 1 92 ? 9.863 -9.336 -15.952 1.00 65.25 92 PRO A O 1
ATOM 785 N N . SER A 1 93 ? 10.905 -9.659 -17.917 1.00 59.62 93 SER A N 1
ATOM 786 C CA . SER A 1 93 ? 9.677 -10.044 -18.643 1.00 59.62 93 SER A CA 1
ATOM 787 C C . SER A 1 93 ? 8.933 -11.224 -18.017 1.00 59.62 93 SER A C 1
ATOM 789 O O . SER A 1 93 ? 7.768 -11.444 -18.326 1.00 59.62 93 SER A O 1
ATOM 791 N N . ASN A 1 94 ? 9.600 -11.980 -17.145 1.00 64.31 94 ASN A N 1
ATOM 792 C CA . ASN A 1 94 ? 8.984 -13.005 -16.321 1.00 64.31 94 ASN A CA 1
ATOM 793 C C . ASN A 1 94 ? 8.137 -12.399 -15.185 1.00 64.31 94 ASN A C 1
ATOM 795 O O . ASN A 1 94 ? 7.004 -12.815 -15.011 1.00 64.31 94 ASN A O 1
ATOM 799 N N . ALA A 1 95 ? 8.609 -11.383 -14.461 1.00 62.56 95 ALA A N 1
ATOM 800 C CA . ALA A 1 95 ? 7.994 -10.904 -13.219 1.00 62.56 95 ALA A CA 1
ATOM 801 C C . ALA A 1 95 ? 6.600 -10.268 -13.358 1.00 62.56 95 ALA A C 1
ATOM 803 O O . ALA A 1 95 ? 5.846 -10.280 -12.390 1.00 62.56 95 ALA A O 1
ATOM 804 N N . ALA A 1 96 ? 6.246 -9.722 -14.524 1.00 58.09 96 ALA A N 1
ATOM 805 C CA . ALA A 1 96 ? 4.961 -9.039 -14.709 1.00 58.09 96 ALA A CA 1
ATOM 806 C C . ALA A 1 96 ? 3.756 -9.999 -14.735 1.00 58.09 96 ALA A C 1
ATOM 808 O O . ALA A 1 96 ? 2.666 -9.604 -14.332 1.00 58.09 96 ALA A O 1
ATOM 809 N N . ASN A 1 97 ? 3.966 -11.254 -15.152 1.00 58.94 97 ASN A N 1
ATOM 810 C CA . ASN A 1 97 ? 2.894 -12.236 -15.341 1.00 58.94 97 ASN A CA 1
ATOM 811 C C . ASN A 1 97 ? 3.038 -13.488 -14.461 1.00 58.94 97 ASN A C 1
ATOM 813 O O . ASN A 1 97 ? 2.189 -14.368 -14.553 1.00 58.94 97 ASN A O 1
ATOM 817 N N . LEU A 1 98 ? 4.069 -13.570 -13.605 1.00 61.72 98 LEU A N 1
ATOM 818 C CA . LEU A 1 98 ? 4.378 -1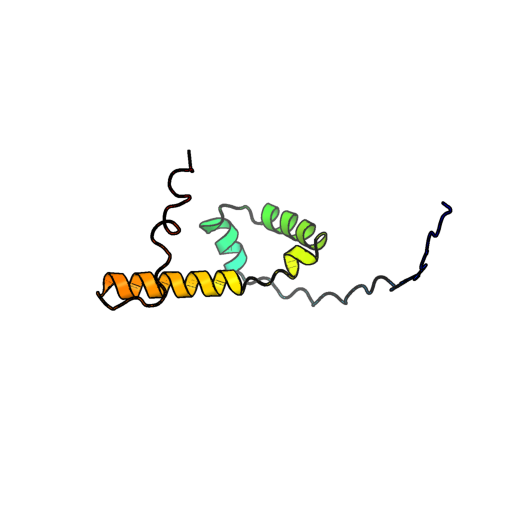4.766 -12.798 1.00 61.72 98 LEU A CA 1
ATOM 819 C C . LEU A 1 98 ? 3.199 -15.303 -11.972 1.00 61.72 98 LEU A C 1
ATOM 821 O O . LEU A 1 98 ? 3.205 -16.482 -11.658 1.00 61.72 98 LEU A O 1
ATOM 825 N N . TYR A 1 99 ? 2.226 -14.459 -11.619 1.00 57.28 99 TYR A N 1
ATOM 826 C CA . TYR A 1 99 ? 1.109 -14.825 -10.740 1.00 57.28 99 TYR A CA 1
ATOM 827 C C . TYR A 1 99 ? -0.270 -14.585 -11.368 1.00 57.28 99 TYR A C 1
ATOM 829 O O . TYR A 1 99 ? -1.276 -14.649 -10.670 1.00 57.28 99 TYR A O 1
ATOM 837 N N . ILE A 1 100 ? -0.338 -14.252 -12.665 1.00 60.47 100 ILE A N 1
ATOM 838 C CA . ILE A 1 100 ? -1.628 -14.025 -13.345 1.00 60.47 100 ILE A CA 1
ATOM 839 C C . ILE A 1 100 ? -2.306 -15.362 -13.675 1.00 60.47 100 ILE A C 1
ATOM 841 O O . ILE A 1 100 ? -3.530 -15.430 -13.704 1.00 60.47 100 ILE A O 1
ATOM 845 N N . GLU A 1 101 ? -1.522 -16.421 -13.888 1.00 61.94 101 GLU A N 1
ATOM 846 C CA . GLU A 1 101 ? -2.029 -17.757 -14.233 1.00 61.94 101 GLU A CA 1
ATOM 847 C C . GLU A 1 101 ? -2.429 -18.602 -13.009 1.00 61.94 101 GLU A C 1
ATOM 849 O O . GLU A 1 101 ? -3.068 -19.631 -13.181 1.00 61.94 101 GLU A O 1
ATOM 854 N N . ASP A 1 102 ? -2.113 -18.155 -11.786 1.00 58.00 102 ASP A N 1
ATOM 855 C CA . ASP A 1 102 ? -2.314 -18.926 -10.545 1.00 58.00 102 ASP A CA 1
ATOM 856 C C . ASP A 1 102 ? -3.621 -18.581 -9.796 1.00 58.00 102 ASP A C 1
ATOM 858 O O . ASP A 1 102 ? -3.818 -18.998 -8.652 1.00 58.00 102 ASP A O 1
ATOM 862 N N . VAL A 1 103 ? -4.514 -17.791 -10.400 1.00 61.62 103 VAL A N 1
ATOM 863 C CA . VAL A 1 103 ? -5.822 -17.459 -9.811 1.00 61.62 103 VAL A CA 1
ATOM 864 C C . VAL A 1 103 ? -6.908 -18.289 -10.500 1.00 61.62 103 VAL A C 1
ATOM 866 O O . VAL A 1 103 ? -7.465 -17.858 -11.510 1.00 61.62 103 VAL A O 1
ATOM 869 N N . ASP A 1 104 ? -7.168 -19.475 -9.941 1.00 55.41 104 ASP A N 1
ATOM 870 C CA . ASP A 1 104 ? -8.324 -20.339 -10.249 1.00 55.41 104 ASP A CA 1
ATOM 871 C C . ASP A 1 104 ? -9.648 -19.777 -9.691 1.00 55.41 104 ASP A C 1
ATOM 873 O O . ASP A 1 104 ? -9.661 -19.284 -8.533 1.00 55.41 104 ASP A O 1
#

Foldseek 3Di:
DDDDDDDDPPPPPPDPPPPPDDDPDPDPPVVCVCCVPVVVHHPVRVVVVVVVVVVPVCVVPDDCVVVVVVVVLVVVVVVCVVVVHDRPPDDDPCPVCVCVVVDD

Sequence (104 aa):
MSYRQRGNNRQLSYSRQMTTHPKLEPLPAWEKTFCIEVGAMPWERFVELKKNLYEHDKVFEWDDSAGLTAFQEAKQRFWEIYHGFPCENKLPSNAANLYIEDVD